Protein AF-A0A7X9GW12-F1 (afdb_monomer_lite)

Foldseek 3Di:
DDDDDPPPDDWDKDWDADQQFRTWIAIPVGDIDTHGNVVVVVVVVVVVVVVVVVVVVCVVVVND

pLDDT: mean 87.07, std 14.68, range [41.66, 98.19]

Sequence (64 aa):
MNGGKWSYGILVLAIDLGIDNLCTCTTNLGDTFIIDGKKLKSINQWANKENSKLQSIKDKRNIK

Radius of gyration: 23.62 Å; chains: 1; bounding box: 53×9×70 Å

Secondary structure (DSSP, 8-state):
--------PPP-EEEEE-SSEEEEEEETTS-EEEEE-HHHHHHHHHHHHHHHHHHHHHHHTT--

Structure (mmCIF, N/CA/C/O backbone):
data_AF-A0A7X9GW12-F1
#
_entry.id   AF-A0A7X9GW12-F1
#
loop_
_atom_site.group_PDB
_atom_site.id
_atom_site.type_symbol
_atom_site.label_atom_id
_atom_site.label_alt_id
_atom_site.label_comp_id
_atom_site.label_asym_id
_atom_site.label_entity_id
_atom_site.label_seq_id
_atom_site.pdbx_PDB_ins_code
_atom_site.Cartn_x
_atom_site.Cartn_y
_atom_site.Cartn_z
_atom_site.occupancy
_atom_site.B_iso_or_equiv
_atom_site.auth_seq_id
_atom_site.auth_comp_id
_atom_site.auth_asym_id
_atom_site.auth_atom_id
_atom_site.pdbx_PDB_model_num
ATOM 1 N N . MET A 1 1 ? 21.834 -0.796 -51.253 1.00 41.66 1 MET A N 1
ATOM 2 C CA . MET A 1 1 ? 22.122 0.105 -50.115 1.00 41.66 1 MET A CA 1
ATOM 3 C C . MET A 1 1 ? 20.932 0.051 -49.174 1.00 41.66 1 MET A C 1
ATOM 5 O O . M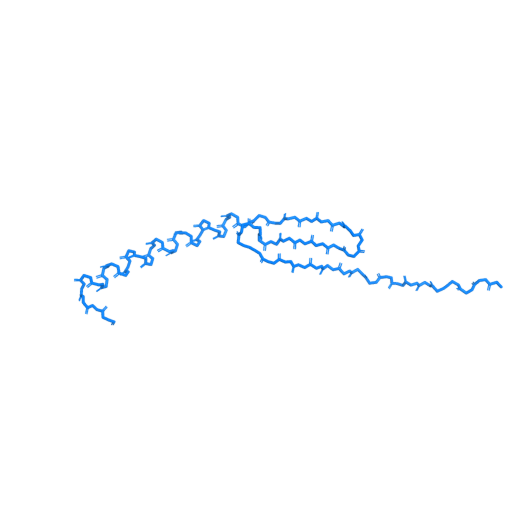ET A 1 1 ? 19.802 0.044 -49.642 1.00 41.66 1 MET A O 1
ATOM 9 N N . ASN A 1 2 ? 21.218 -0.139 -47.889 1.00 43.06 2 ASN A N 1
ATOM 10 C CA . ASN A 1 2 ? 20.307 -0.637 -46.860 1.00 43.06 2 ASN A CA 1
ATOM 11 C C . ASN A 1 2 ? 19.068 0.243 -46.650 1.00 43.06 2 ASN A C 1
ATOM 13 O O . ASN A 1 2 ? 19.183 1.417 -46.308 1.00 43.06 2 ASN A O 1
ATOM 17 N N . GLY A 1 3 ? 17.887 -0.364 -46.785 1.00 49.16 3 GLY A N 1
ATOM 18 C CA . GLY A 1 3 ? 16.634 0.197 -46.294 1.00 49.16 3 GLY A CA 1
ATOM 19 C C . GLY A 1 3 ? 16.614 0.157 -44.768 1.00 49.16 3 GLY A C 1
ATOM 20 O O . GLY A 1 3 ? 16.192 -0.832 -44.174 1.00 49.16 3 GLY A O 1
ATOM 21 N N . GLY A 1 4 ? 17.095 1.224 -44.133 1.00 55.12 4 GLY A N 1
ATOM 22 C CA . GLY A 1 4 ? 16.955 1.430 -42.696 1.00 55.12 4 GLY A CA 1
ATOM 23 C C . GLY A 1 4 ? 15.510 1.779 -42.365 1.00 55.12 4 GLY A C 1
ATOM 24 O O . GLY A 1 4 ? 15.107 2.935 -42.471 1.00 55.12 4 GLY A O 1
ATOM 25 N N . LYS A 1 5 ? 14.712 0.781 -41.974 1.00 52.53 5 LYS A N 1
ATOM 26 C CA . LYS A 1 5 ? 13.457 1.043 -41.271 1.00 52.53 5 LYS A CA 1
ATOM 27 C C . LYS A 1 5 ? 13.811 1.626 -39.906 1.00 52.53 5 LYS A C 1
ATOM 29 O O . LYS A 1 5 ? 14.265 0.901 -39.026 1.00 52.53 5 LYS A O 1
ATOM 34 N N . TRP A 1 6 ? 13.599 2.924 -39.727 1.00 52.72 6 TRP A N 1
ATOM 35 C CA . TRP A 1 6 ? 13.529 3.519 -38.399 1.00 52.72 6 TRP A CA 1
ATOM 36 C C . TRP A 1 6 ? 12.262 2.985 -37.738 1.00 52.72 6 TRP A C 1
ATOM 38 O O . TRP A 1 6 ? 11.160 3.476 -37.974 1.00 52.72 6 TRP A O 1
ATOM 48 N N . SER A 1 7 ? 12.402 1.903 -36.978 1.00 59.62 7 SER A N 1
ATOM 49 C CA . SER A 1 7 ? 11.329 1.444 -36.113 1.00 59.62 7 SER A CA 1
ATOM 50 C C . SER A 1 7 ? 11.264 2.441 -34.962 1.00 59.62 7 SER A C 1
ATOM 52 O O . SER A 1 7 ? 12.082 2.378 -34.048 1.00 59.62 7 SER A O 1
ATOM 54 N N . TYR A 1 8 ? 10.340 3.401 -35.032 1.00 62.41 8 TYR A N 1
ATOM 55 C CA . TYR A 1 8 ? 9.952 4.198 -33.871 1.00 62.41 8 TYR A CA 1
ATOM 56 C C . TYR A 1 8 ? 9.357 3.222 -32.853 1.00 62.41 8 TYR A C 1
ATOM 58 O O . TYR A 1 8 ? 8.174 2.892 -32.904 1.00 62.41 8 TYR A O 1
ATOM 66 N N . GLY A 1 9 ? 10.213 2.643 -32.011 1.00 73.69 9 GLY A N 1
ATOM 67 C CA . GLY A 1 9 ? 9.797 1.715 -30.973 1.00 73.69 9 GLY A CA 1
ATOM 68 C C . GLY A 1 9 ? 8.863 2.447 -30.023 1.00 73.69 9 GLY A C 1
ATOM 69 O O . GLY A 1 9 ? 9.262 3.424 -29.395 1.00 73.69 9 GLY A O 1
ATOM 70 N N . ILE A 1 10 ? 7.610 2.006 -29.948 1.00 83.19 10 ILE A N 1
ATOM 71 C CA . ILE A 1 10 ? 6.658 2.532 -28.973 1.00 83.19 10 ILE A CA 1
ATOM 72 C C . ILE A 1 10 ? 7.177 2.147 -27.586 1.00 83.19 10 ILE A C 1
ATOM 74 O O . ILE A 1 10 ? 7.444 0.973 -27.322 1.00 83.19 10 ILE A O 1
ATOM 78 N N . LEU A 1 11 ? 7.331 3.136 -26.707 1.00 89.56 11 LEU A N 1
ATOM 79 C CA . LEU A 1 11 ? 7.580 2.889 -25.293 1.00 89.56 11 LEU A CA 1
ATOM 80 C C . LEU A 1 11 ? 6.269 2.455 -24.646 1.00 89.56 11 LEU A C 1
ATOM 82 O O . LEU A 1 11 ? 5.254 3.143 -24.759 1.00 89.56 11 LEU A O 1
ATOM 86 N N . VAL A 1 12 ? 6.301 1.301 -23.989 1.00 93.31 12 VAL A N 1
ATOM 87 C CA . VAL A 1 12 ? 5.137 0.716 -2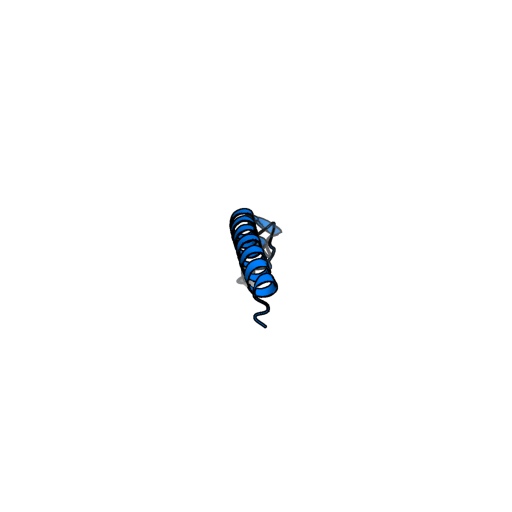3.321 1.00 93.31 12 VAL A CA 1
ATOM 88 C C . VAL A 1 12 ? 5.459 0.560 -21.843 1.00 93.31 12 VAL A C 1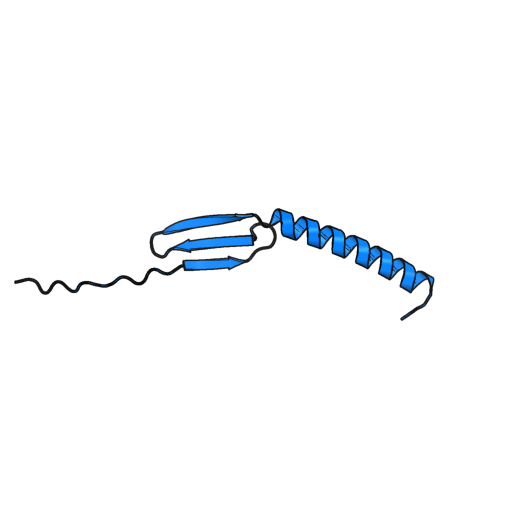
ATOM 90 O O . VAL A 1 12 ? 6.530 0.066 -21.491 1.00 93.31 12 VAL A O 1
ATOM 93 N N . LEU A 1 13 ? 4.518 0.967 -20.993 1.00 95.50 13 LEU A N 1
ATOM 94 C CA . LEU A 1 13 ? 4.568 0.796 -19.545 1.00 95.50 13 LEU A CA 1
ATOM 95 C C . LEU A 1 13 ? 3.420 -0.120 -19.117 1.00 95.50 13 LEU A C 1
ATOM 97 O O . LEU A 1 13 ? 2.253 0.219 -19.312 1.00 95.50 13 LEU A O 1
ATOM 101 N N . ALA A 1 14 ? 3.751 -1.262 -18.523 1.00 94.62 14 ALA A N 1
ATOM 102 C CA . ALA A 1 14 ? 2.791 -2.116 -17.838 1.00 94.62 14 ALA A CA 1
ATOM 103 C C . ALA A 1 14 ? 2.720 -1.721 -16.357 1.00 94.62 14 ALA A C 1
ATOM 105 O O . ALA A 1 14 ? 3.747 -1.450 -15.734 1.00 94.62 14 ALA A O 1
ATOM 106 N N . ILE A 1 15 ? 1.504 -1.675 -15.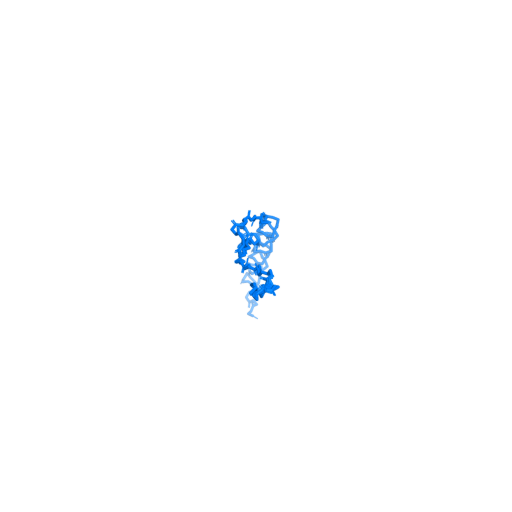813 1.00 95.81 15 ILE A N 1
ATOM 107 C CA . ILE A 1 15 ? 1.210 -1.256 -14.439 1.00 95.81 15 ILE A CA 1
ATOM 108 C C . ILE A 1 15 ? 0.370 -2.353 -13.789 1.00 95.81 15 ILE A C 1
ATOM 110 O O . ILE A 1 15 ? -0.722 -2.654 -14.268 1.00 95.81 15 ILE A O 1
ATOM 114 N N . ASP A 1 16 ? 0.871 -2.918 -12.697 1.00 94.00 16 ASP A N 1
ATOM 115 C CA . ASP A 1 16 ? 0.149 -3.835 -11.817 1.00 94.00 16 ASP A CA 1
ATOM 116 C C . ASP A 1 16 ? -0.153 -3.126 -10.491 1.00 94.00 16 ASP A C 1
ATOM 118 O O . ASP A 1 16 ? 0.754 -2.577 -9.865 1.00 94.00 16 ASP A O 1
ATOM 122 N N . LEU A 1 17 ? -1.421 -3.080 -10.080 1.00 93.44 17 LEU A N 1
ATOM 123 C CA . LEU A 1 17 ? -1.873 -2.316 -8.911 1.00 93.44 17 LEU A CA 1
ATOM 124 C C . LEU A 1 17 ? -2.030 -3.225 -7.686 1.00 93.44 17 LEU A C 1
ATOM 126 O O . LEU A 1 17 ? -2.713 -4.245 -7.749 1.00 93.44 17 LEU A O 1
ATOM 130 N N . GLY A 1 18 ? -1.478 -2.810 -6.542 1.00 89.12 18 GLY A N 1
ATOM 131 C CA . GLY A 1 18 ? -1.532 -3.561 -5.284 1.00 89.12 18 GLY A CA 1
ATOM 132 C C . GLY A 1 18 ? -1.704 -2.675 -4.045 1.00 89.12 18 GLY A C 1
ATOM 133 O O . GLY A 1 18 ? -1.537 -1.461 -4.083 1.00 89.12 18 GLY A O 1
ATOM 134 N N . ILE A 1 19 ? -2.071 -3.277 -2.906 1.00 82.94 19 ILE A N 1
ATOM 135 C CA . ILE A 1 19 ? -2.255 -2.542 -1.635 1.00 82.94 19 ILE A CA 1
ATOM 136 C C . ILE A 1 19 ? -0.934 -2.386 -0.871 1.00 82.94 19 ILE A C 1
ATOM 138 O O . ILE A 1 19 ? -0.717 -1.361 -0.227 1.00 82.94 19 ILE A O 1
ATOM 142 N N . ASP A 1 20 ? -0.055 -3.389 -0.924 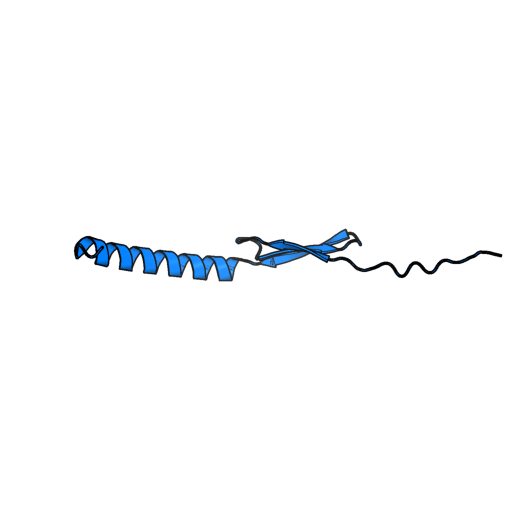1.00 82.94 20 ASP A N 1
ATOM 143 C CA . ASP A 1 20 ? 1.267 -3.318 -0.288 1.00 82.94 20 ASP A CA 1
ATOM 144 C C . ASP A 1 20 ? 2.261 -2.530 -1.159 1.00 82.94 20 ASP A C 1
ATOM 146 O O . ASP A 1 20 ? 2.998 -1.691 -0.646 1.00 82.94 20 ASP A O 1
ATOM 150 N N . ASN A 1 21 ? 2.179 -2.711 -2.481 1.00 85.38 21 ASN A N 1
ATOM 151 C CA . ASN A 1 21 ? 2.868 -1.932 -3.508 1.00 85.38 21 ASN A CA 1
ATOM 152 C C . ASN A 1 21 ? 1.796 -1.244 -4.366 1.00 85.38 21 ASN A C 1
ATOM 154 O O . ASN A 1 21 ? 1.146 -1.923 -5.156 1.00 85.38 21 ASN A O 1
ATOM 158 N N . LEU A 1 22 ? 1.591 0.068 -4.202 1.00 91.62 22 LEU A N 1
ATOM 159 C CA . LEU A 1 22 ? 0.587 0.856 -4.928 1.00 91.62 22 LEU A CA 1
ATOM 160 C C . LEU A 1 22 ? 0.600 0.577 -6.439 1.00 91.62 22 LEU A C 1
ATOM 162 O O . LEU A 1 22 ? -0.455 0.328 -7.019 1.00 91.62 22 LEU A O 1
ATOM 166 N N . CYS A 1 23 ? 1.788 0.590 -7.051 1.00 93.38 23 CYS A N 1
ATOM 167 C CA . CYS A 1 23 ? 2.020 -0.096 -8.321 1.00 93.38 23 CYS A CA 1
ATOM 168 C C . CYS A 1 23 ? 3.335 -0.858 -8.287 1.00 93.38 23 CYS A C 1
ATOM 170 O O . CYS A 1 23 ? 4.309 -0.415 -7.669 1.00 93.38 23 CYS A O 1
ATOM 172 N N . THR A 1 24 ? 3.373 -1.933 -9.061 1.00 95.25 24 THR A N 1
ATOM 173 C CA . THR A 1 24 ? 4.590 -2.413 -9.705 1.00 95.25 24 THR A CA 1
ATOM 174 C C . THR A 1 24 ? 4.498 -2.045 -11.175 1.00 95.25 24 THR A C 1
ATOM 176 O O . THR A 1 24 ? 3.484 -2.289 -11.825 1.00 95.25 24 THR A O 1
ATOM 179 N N . CYS A 1 25 ? 5.539 -1.423 -11.700 1.00 96.00 25 CYS A N 1
ATOM 180 C CA . CYS A 1 25 ? 5.519 -0.850 -13.028 1.00 96.00 25 CYS A CA 1
ATOM 181 C C . CYS A 1 25 ? 6.740 -1.370 -13.818 1.00 96.00 25 CYS A C 1
ATOM 183 O O . CYS A 1 25 ? 7.847 -1.405 -13.273 1.00 96.00 25 CYS A O 1
ATOM 185 N N . THR A 1 26 ? 6.554 -1.811 -15.072 1.00 96.00 26 THR A N 1
ATOM 186 C CA . THR A 1 26 ? 7.635 -2.355 -15.923 1.00 96.00 26 THR A CA 1
ATOM 187 C C . THR A 1 26 ? 7.584 -1.841 -17.362 1.00 96.00 26 THR A C 1
ATOM 189 O O . THR A 1 26 ? 6.503 -1.680 -17.931 1.00 96.00 26 THR A O 1
ATOM 192 N N . THR A 1 27 ? 8.746 -1.553 -17.951 1.00 95.44 27 THR A N 1
ATOM 193 C CA . THR A 1 27 ? 8.860 -1.064 -19.333 1.00 95.44 27 THR A CA 1
ATOM 194 C C . THR A 1 27 ? 9.135 -2.207 -20.306 1.00 95.44 27 THR A C 1
ATOM 196 O O . THR A 1 27 ? 9.710 -3.234 -19.948 1.00 95.44 27 THR A O 1
ATOM 199 N N . ASN A 1 28 ? 8.816 -2.006 -21.586 1.00 92.94 28 ASN A N 1
ATOM 200 C CA . ASN A 1 28 ? 9.250 -2.917 -22.653 1.00 92.94 28 ASN A CA 1
ATOM 201 C C . ASN A 1 28 ? 10.776 -2.939 -22.882 1.00 92.94 28 ASN A C 1
ATOM 203 O O . ASN A 1 28 ? 11.246 -3.707 -23.720 1.00 92.94 28 ASN A O 1
ATOM 207 N N . LEU A 1 29 ? 11.536 -2.116 -22.151 1.00 92.94 29 LEU A N 1
ATOM 208 C CA . LEU A 1 29 ? 12.999 -2.123 -22.107 1.00 92.94 29 LEU A CA 1
ATOM 209 C C . LEU A 1 29 ? 13.553 -2.944 -20.926 1.00 92.94 29 LEU A C 1
ATOM 211 O O . LEU A 1 29 ? 14.762 -3.138 -20.842 1.00 92.94 29 LEU A O 1
ATOM 215 N N . GLY A 1 30 ? 12.683 -3.457 -20.046 1.00 90.62 30 GLY A N 1
ATOM 216 C CA . GLY A 1 30 ? 13.055 -4.291 -18.901 1.00 90.62 30 GLY A CA 1
ATOM 217 C C . GLY A 1 30 ? 13.261 -3.532 -17.587 1.00 90.62 30 GLY A C 1
ATOM 218 O O . GLY A 1 30 ? 13.577 -4.163 -16.580 1.00 90.62 30 GLY A O 1
ATOM 219 N N . ASP A 1 31 ? 13.054 -2.213 -17.558 1.00 95.56 31 ASP A N 1
ATOM 220 C CA . ASP A 1 31 ? 13.125 -1.441 -16.314 1.00 95.56 31 ASP A CA 1
ATOM 221 C C . ASP A 1 31 ? 11.937 -1.773 -15.407 1.00 95.56 31 ASP A C 1
ATOM 223 O O . ASP A 1 31 ? 10.814 -1.976 -15.881 1.00 95.56 31 ASP A O 1
ATOM 227 N N . THR A 1 32 ? 12.167 -1.784 -14.092 1.00 95.25 32 THR A N 1
ATOM 228 C CA . THR A 1 32 ? 11.129 -2.041 -13.084 1.00 95.25 32 THR A CA 1
ATOM 229 C C . THR A 1 32 ? 11.216 -1.050 -11.932 1.00 95.25 32 THR A C 1
ATOM 231 O O . THR A 1 32 ? 12.307 -0.802 -11.418 1.00 95.25 32 THR A O 1
ATOM 234 N N . PHE A 1 33 ? 10.074 -0.544 -11.469 1.00 94.75 33 PHE A N 1
ATOM 235 C CA . PHE A 1 33 ? 9.992 0.264 -10.251 1.00 94.75 33 PHE A CA 1
ATOM 236 C C . PHE A 1 33 ? 8.714 -0.027 -9.461 1.00 94.75 33 PHE A C 1
ATOM 238 O O . PHE A 1 33 ? 7.706 -0.480 -10.007 1.00 94.75 33 PHE A O 1
ATOM 245 N N . ILE A 1 34 ? 8.773 0.235 -8.155 1.00 95.06 34 ILE A N 1
ATOM 246 C CA . ILE A 1 34 ? 7.682 0.002 -7.208 1.00 95.06 34 ILE A CA 1
ATOM 247 C C . ILE A 1 34 ? 7.300 1.330 -6.559 1.00 95.06 34 ILE A C 1
ATOM 249 O O . ILE A 1 34 ? 8.167 2.088 -6.124 1.00 95.06 34 ILE A O 1
ATOM 253 N N . ILE A 1 35 ? 5.999 1.587 -6.456 1.00 92.62 35 ILE A N 1
ATOM 254 C CA . ILE A 1 35 ? 5.444 2.684 -5.662 1.00 92.62 35 ILE A CA 1
ATOM 255 C C . ILE A 1 35 ? 4.844 2.085 -4.387 1.00 92.62 35 ILE A C 1
ATOM 257 O O . ILE A 1 35 ? 4.066 1.141 -4.460 1.00 92.62 35 ILE A O 1
ATOM 261 N N . ASP A 1 36 ? 5.197 2.613 -3.214 1.00 91.69 36 ASP A N 1
ATOM 262 C CA . ASP A 1 36 ? 4.758 2.072 -1.919 1.00 91.69 36 ASP A CA 1
ATOM 263 C C . ASP A 1 36 ? 3.259 2.330 -1.651 1.00 91.69 36 ASP A C 1
ATOM 265 O O . ASP A 1 36 ? 2.762 3.447 -1.818 1.00 91.69 36 ASP A O 1
ATOM 269 N N . GLY A 1 37 ? 2.538 1.298 -1.202 1.00 93.56 37 GLY A N 1
ATOM 270 C CA . GLY A 1 37 ? 1.117 1.357 -0.842 1.00 93.56 37 GLY A CA 1
ATOM 271 C C . GLY A 1 37 ? 0.840 1.561 0.654 1.00 93.56 37 GLY A C 1
ATOM 272 O O . GLY A 1 37 ? -0.314 1.764 1.050 1.00 93.56 37 GLY A O 1
ATOM 273 N N . LYS A 1 38 ? 1.867 1.582 1.518 1.00 92.94 38 LYS A N 1
ATOM 274 C CA . LYS A 1 38 ? 1.703 1.640 2.989 1.00 92.94 38 LYS A CA 1
ATOM 275 C C . LYS A 1 38 ? 0.816 2.777 3.492 1.00 92.94 38 LYS A C 1
ATOM 277 O O . LYS A 1 38 ? 0.039 2.574 4.428 1.00 92.94 38 LYS A O 1
ATOM 282 N N . LYS A 1 39 ? 0.891 3.966 2.885 1.00 91.00 39 LYS A N 1
ATOM 283 C CA . LYS A 1 39 ? 0.034 5.102 3.271 1.00 91.00 39 LYS A CA 1
ATOM 284 C C . LYS A 1 39 ? -1.446 4.782 3.049 1.00 91.00 39 LYS A C 1
ATOM 286 O O . LYS A 1 39 ? -2.259 5.017 3.941 1.00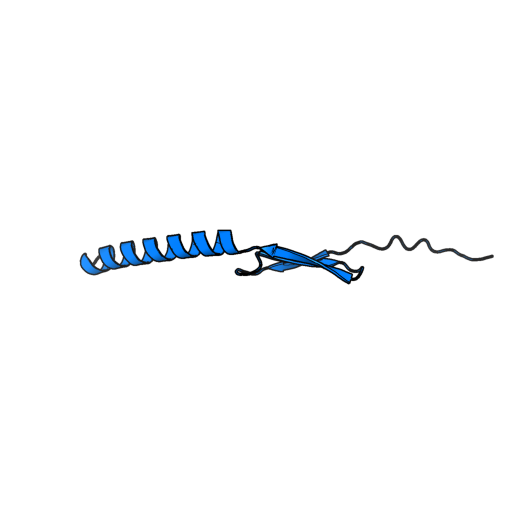 91.00 39 LYS A O 1
ATOM 291 N N . LEU A 1 40 ? -1.785 4.209 1.894 1.00 91.19 40 LEU A N 1
ATOM 292 C CA . LEU A 1 40 ? -3.152 3.803 1.569 1.00 91.19 40 LEU A CA 1
ATOM 293 C C . LEU A 1 40 ? -3.631 2.689 2.509 1.00 91.19 40 LEU A C 1
ATOM 295 O O . LEU A 1 40 ? -4.738 2.767 3.039 1.00 91.19 40 LEU A O 1
ATOM 299 N N . LYS A 1 41 ? -2.770 1.705 2.795 1.00 91.75 41 LYS A N 1
ATOM 300 C CA . LYS A 1 41 ? -3.046 0.637 3.767 1.00 91.75 41 LYS A CA 1
ATOM 301 C C . LYS A 1 41 ? -3.367 1.188 5.161 1.00 91.75 41 LYS A C 1
ATOM 303 O O . LYS A 1 41 ? -4.333 0.742 5.776 1.00 91.75 41 LYS A O 1
ATOM 308 N N . SER A 1 42 ? -2.606 2.174 5.641 1.00 93.56 42 SER A N 1
ATOM 309 C CA . SER A 1 42 ? -2.840 2.835 6.935 1.00 93.56 42 SER A CA 1
ATOM 310 C C . SER A 1 42 ? -4.200 3.546 6.989 1.00 93.56 42 SER A C 1
ATOM 312 O O . SER A 1 42 ? -4.963 3.367 7.941 1.00 93.56 42 SER A O 1
ATOM 314 N N . ILE A 1 43 ? -4.555 4.277 5.926 1.00 94.88 43 ILE A N 1
ATOM 315 C CA . ILE A 1 43 ? -5.862 4.942 5.807 1.00 94.88 43 ILE A CA 1
ATOM 316 C C . ILE A 1 43 ? -6.996 3.909 5.803 1.00 94.88 43 ILE A C 1
ATOM 318 O O . ILE A 1 43 ? -7.966 4.056 6.547 1.00 94.88 43 ILE A O 1
ATOM 322 N N . ASN A 1 44 ? -6.855 2.832 5.024 1.00 93.62 44 ASN A N 1
ATOM 323 C CA . ASN A 1 44 ? -7.853 1.766 4.956 1.00 93.62 44 ASN A CA 1
ATOM 324 C C . ASN A 1 44 ? -8.039 1.067 6.316 1.00 93.62 44 ASN A C 1
ATOM 326 O O . ASN A 1 44 ? -9.157 0.764 6.725 1.00 93.62 44 ASN A O 1
ATOM 330 N N . GLN A 1 45 ? -6.954 0.861 7.067 1.00 95.81 45 GLN A N 1
ATOM 331 C CA . GLN A 1 45 ? -7.030 0.315 8.423 1.00 95.81 45 GLN A CA 1
ATOM 332 C C . GLN A 1 45 ? -7.781 1.235 9.386 1.00 95.81 45 GLN A C 1
ATOM 334 O O . GLN A 1 45 ? -8.588 0.747 10.177 1.00 95.81 45 GLN A O 1
ATOM 339 N N . TRP A 1 46 ? -7.531 2.546 9.343 1.00 97.50 46 TRP A N 1
ATOM 340 C CA . TRP A 1 46 ? -8.271 3.499 10.171 1.00 97.50 46 TRP A CA 1
ATOM 341 C C . TRP A 1 46 ? -9.764 3.506 9.818 1.00 97.50 46 TRP A C 1
ATOM 343 O O . TRP A 1 46 ? -10.600 3.394 10.714 1.00 97.50 46 TRP A O 1
ATOM 353 N N . ALA A 1 47 ? -10.099 3.533 8.526 1.00 97.00 47 ALA A N 1
ATOM 354 C CA . ALA A 1 47 ? -11.485 3.497 8.066 1.00 97.00 47 ALA A CA 1
ATOM 355 C C . ALA A 1 47 ? -12.208 2.214 8.515 1.00 97.00 47 ALA A C 1
ATOM 357 O O . ALA A 1 47 ? -13.319 2.280 9.039 1.00 97.00 47 ALA A O 1
ATOM 358 N N . ASN A 1 48 ? -11.556 1.052 8.406 1.00 96.88 48 ASN A N 1
ATOM 359 C CA . ASN A 1 48 ? -12.107 -0.220 8.885 1.00 96.88 48 ASN A CA 1
ATOM 360 C C . ASN A 1 48 ? -12.333 -0.232 10.405 1.00 96.88 48 ASN A C 1
ATOM 362 O O . ASN A 1 48 ? -13.327 -0.796 10.873 1.00 96.88 48 ASN A O 1
ATOM 366 N N . LYS A 1 49 ? -11.453 0.412 11.184 1.00 97.75 49 LYS A N 1
ATOM 367 C CA . LYS A 1 49 ? -11.635 0.567 12.636 1.00 97.75 49 LYS A CA 1
ATOM 368 C C . LYS A 1 49 ? -12.842 1.444 12.960 1.00 97.75 49 LYS A C 1
ATOM 370 O O . LYS A 1 49 ? -13.657 1.050 13.794 1.00 97.75 49 LYS A O 1
ATOM 375 N N . GLU A 1 50 ? -12.985 2.591 12.298 1.00 98.19 50 GLU A N 1
ATOM 376 C CA . GLU A 1 50 ? -14.119 3.485 12.557 1.00 98.19 50 GLU A CA 1
ATOM 377 C C . GLU A 1 50 ? -15.441 2.851 12.105 1.00 98.19 50 GLU A C 1
ATOM 379 O O . GLU A 1 50 ? -16.412 2.864 12.860 1.00 98.19 50 GLU A O 1
ATOM 384 N N . ASN A 1 51 ? -15.467 2.179 10.949 1.00 97.38 51 ASN A N 1
ATOM 385 C CA . ASN A 1 51 ? -16.637 1.419 10.503 1.00 97.38 51 ASN A CA 1
ATOM 386 C C . ASN A 1 51 ? -17.029 0.327 11.504 1.00 97.38 51 ASN A C 1
ATOM 388 O O . ASN A 1 51 ? -18.202 0.216 11.849 1.00 97.38 51 ASN A O 1
ATOM 392 N N . SER A 1 52 ? -16.064 -0.433 12.030 1.00 97.00 52 SER A N 1
ATOM 393 C CA . SER A 1 52 ? -16.335 -1.472 13.036 1.00 97.00 52 SER A CA 1
ATOM 394 C C . SER A 1 52 ? -16.926 -0.886 14.323 1.00 97.00 52 SER A C 1
ATOM 396 O O . SER A 1 52 ? -17.854 -1.447 14.909 1.00 97.00 52 SER A O 1
ATOM 398 N N . LYS A 1 53 ? -16.429 0.277 14.757 1.00 97.12 53 LYS A N 1
ATOM 399 C CA . LYS A 1 53 ? -16.952 1.001 15.922 1.00 97.12 53 LYS A CA 1
ATOM 400 C C . LYS A 1 53 ? -18.379 1.496 15.686 1.00 97.12 53 LYS A C 1
ATOM 402 O O . LYS A 1 53 ? -19.238 1.301 16.545 1.00 97.12 53 LYS A O 1
ATOM 407 N N . LEU A 1 54 ? -18.644 2.109 14.532 1.00 96.38 54 LEU A N 1
ATOM 408 C CA . LEU A 1 54 ? -19.981 2.575 14.163 1.00 96.38 54 LEU A CA 1
ATOM 409 C C . LEU A 1 54 ? -20.964 1.409 14.034 1.00 96.38 54 LEU A C 1
ATOM 411 O O . LEU A 1 54 ? -22.087 1.520 14.522 1.00 96.38 54 LEU A O 1
ATOM 415 N N . GLN A 1 55 ? -20.536 0.283 13.458 1.00 95.38 55 GLN A N 1
ATOM 416 C CA . GLN A 1 55 ? -21.345 -0.930 13.374 1.00 95.38 55 GLN A CA 1
ATOM 417 C C . GLN A 1 55 ? -21.698 -1.452 14.769 1.00 95.38 55 GLN A C 1
ATOM 419 O O . GLN A 1 55 ? -22.872 -1.641 15.063 1.00 95.38 55 GLN A O 1
ATOM 424 N N . SER A 1 56 ? -20.725 -1.540 15.681 1.00 95.56 56 SER A N 1
ATOM 425 C CA . SER A 1 56 ? -20.991 -1.944 17.068 1.00 95.56 56 SER A CA 1
ATOM 426 C C . SER A 1 56 ? -22.009 -1.033 17.769 1.00 95.56 56 SER A C 1
ATOM 428 O O . SER A 1 56 ? -22.837 -1.505 18.549 1.00 95.56 56 SER A O 1
ATOM 430 N N . ILE A 1 57 ? -21.977 0.277 17.500 1.00 95.69 57 ILE A N 1
ATOM 431 C CA . ILE A 1 57 ? -22.962 1.226 18.042 1.00 95.69 57 ILE A CA 1
ATOM 432 C C . ILE A 1 57 ? -24.350 0.990 17.432 1.00 95.69 57 ILE A C 1
ATOM 434 O O . ILE A 1 57 ? -25.336 1.022 18.171 1.00 95.69 57 ILE A O 1
ATOM 438 N N . LYS A 1 58 ? -24.440 0.758 16.116 1.00 94.12 58 LYS A N 1
ATOM 439 C CA . LYS A 1 58 ? -25.704 0.436 15.432 1.00 94.12 58 LYS A CA 1
ATOM 440 C C . LYS A 1 58 ? -26.316 -0.854 15.973 1.00 94.12 58 LYS A C 1
ATOM 442 O O . LYS A 1 58 ? -27.486 -0.845 16.352 1.00 94.12 58 LYS A O 1
ATOM 447 N N . ASP A 1 59 ? -25.503 -1.899 16.114 1.00 92.94 59 ASP A N 1
ATOM 448 C CA . ASP A 1 59 ? -25.921 -3.213 16.611 1.00 92.94 59 ASP A CA 1
ATOM 449 C C . ASP A 1 59 ? -26.470 -3.114 18.040 1.00 92.94 59 ASP A C 1
ATOM 451 O O . ASP A 1 59 ? -27.562 -3.599 18.331 1.00 92.94 59 ASP A O 1
ATOM 455 N N . LYS A 1 60 ? -25.770 -2.394 18.930 1.00 93.00 60 LYS A N 1
ATOM 456 C CA . LYS A 1 60 ? -26.225 -2.149 20.314 1.00 93.00 60 LYS A CA 1
ATOM 457 C C . LYS A 1 60 ? -27.531 -1.361 20.393 1.00 93.00 60 LYS A C 1
ATOM 459 O O . LYS A 1 60 ? -28.229 -1.440 21.400 1.00 93.00 60 LYS A O 1
ATOM 464 N N . ARG A 1 61 ? -27.842 -0.576 19.363 1.00 89.19 61 ARG A N 1
ATOM 465 C CA . ARG A 1 61 ? -29.076 0.210 19.260 1.00 89.19 61 ARG A CA 1
ATOM 466 C C . ARG A 1 61 ? -30.167 -0.502 18.459 1.00 89.19 61 ARG A C 1
ATOM 468 O O . ARG A 1 61 ? -31.239 0.069 18.301 1.00 89.19 61 ARG A O 1
ATOM 475 N N . ASN A 1 62 ? -29.914 -1.728 17.990 1.00 83.44 62 ASN A N 1
ATOM 476 C CA . ASN A 1 62 ? -30.837 -2.513 17.167 1.00 83.44 62 ASN A CA 1
ATOM 477 C C . ASN A 1 62 ? -31.288 -1.773 15.888 1.00 83.44 62 ASN A C 1
ATOM 479 O O . ASN A 1 62 ? -32.398 -1.966 15.394 1.00 83.44 62 ASN A O 1
ATOM 483 N N . ILE A 1 63 ? -30.430 -0.888 15.370 1.00 76.06 63 ILE A N 1
ATOM 484 C CA . ILE A 1 63 ? -30.686 -0.117 14.151 1.00 76.06 63 ILE A CA 1
ATOM 485 C C . ILE A 1 63 ? -30.172 -0.953 12.977 1.00 76.06 63 ILE A C 1
ATOM 487 O O . ILE A 1 63 ? -28.960 -1.135 12.849 1.00 76.06 63 ILE A O 1
ATOM 491 N N . LYS A 1 64 ? -31.094 -1.471 12.158 1.00 64.50 64 LYS A N 1
ATOM 492 C CA . LYS A 1 64 ? -30.788 -2.120 10.875 1.00 64.50 64 LYS A CA 1
ATOM 493 C C . LYS A 1 64 ? -30.586 -1.093 9.769 1.00 64.50 64 LYS A C 1
ATOM 495 O O . LYS A 1 64 ? -31.358 -0.110 9.743 1.00 64.50 64 LYS A O 1
#